Protein AF-A0AAD8ESG1-F1 (afdb_monomer_lite)

pLDDT: mean 84.35, std 12.86, range [52.28, 98.38]

Radius of gyration: 17.26 Å; chains: 1; bounding box: 37×38×35 Å

Foldseek 3Di:
DDDDDQDDDLVQLQVLLVVLVVLLVVCVVPPCVSLVPDDDDDDDDDDDDDDPPVVVVVVVVVPVVCPDPVVVVVSVCSNVVSVVSNVVSSHDDDD

Structure (mmCIF, N/CA/C/O backbone):
data_AF-A0AAD8ESG1-F1
#
_entry.id   AF-A0AAD8ESG1-F1
#
loop_
_atom_site.group_PDB
_atom_site.id
_atom_site.type_symbol
_atom_site.label_atom_id
_atom_site.label_alt_id
_atom_site.label_comp_id
_atom_site.label_asym_id
_atom_site.label_entity_id
_atom_site.label_seq_id
_atom_site.pdbx_PDB_ins_code
_atom_site.Cartn_x
_atom_site.Cartn_y
_atom_site.Cartn_z
_atom_site.occupancy
_atom_site.B_iso_or_equiv
_atom_site.auth_seq_id
_atom_site.auth_comp_id
_atom_site.auth_asym_id
_atom_site.auth_atom_id
_atom_site.pdbx_PDB_model_num
ATOM 1 N N . MET A 1 1 ? 11.429 -2.152 -13.778 1.00 52.28 1 MET A N 1
ATOM 2 C CA . MET A 1 1 ? 11.084 -0.962 -12.967 1.00 52.28 1 MET A CA 1
ATOM 3 C C . MET A 1 1 ? 10.404 0.074 -13.838 1.00 52.28 1 MET A C 1
ATOM 5 O O . MET A 1 1 ? 11.043 0.654 -14.711 1.00 52.28 1 MET A O 1
ATOM 9 N N . ARG A 1 2 ? 9.110 0.288 -13.608 1.00 67.50 2 ARG A N 1
ATOM 10 C CA . ARG A 1 2 ? 8.364 1.396 -14.203 1.00 67.50 2 ARG A CA 1
ATOM 11 C C . ARG A 1 2 ? 8.698 2.677 -13.433 1.00 67.50 2 ARG A C 1
ATOM 13 O O . ARG A 1 2 ? 8.573 2.706 -12.212 1.00 67.50 2 ARG A O 1
ATOM 20 N N . GLY A 1 3 ? 9.172 3.712 -14.123 1.00 69.38 3 GLY A N 1
ATOM 21 C CA . GLY A 1 3 ? 9.394 5.018 -13.502 1.00 69.38 3 GLY A CA 1
ATOM 22 C C . GLY A 1 3 ? 8.051 5.669 -13.188 1.00 69.38 3 GLY A C 1
ATOM 23 O O . GLY A 1 3 ? 7.264 5.892 -14.105 1.00 69.38 3 GLY A O 1
ATOM 24 N N . VAL A 1 4 ? 7.781 5.951 -11.913 1.00 74.38 4 VAL A N 1
ATOM 25 C CA . VAL A 1 4 ? 6.586 6.697 -11.501 1.00 74.38 4 VAL A CA 1
ATOM 26 C C . VAL A 1 4 ? 7.009 8.115 -11.109 1.00 74.38 4 VAL A C 1
ATOM 28 O O . VAL A 1 4 ? 7.922 8.254 -10.288 1.00 74.38 4 VAL A O 1
ATOM 31 N N . PRO A 1 5 ? 6.409 9.168 -11.697 1.00 78.94 5 PRO A N 1
ATOM 32 C CA . PRO A 1 5 ? 6.682 10.546 -11.305 1.00 78.94 5 PRO A CA 1
ATOM 33 C C . PRO A 1 5 ? 6.433 10.750 -9.807 1.00 78.94 5 PRO A C 1
ATOM 35 O O . PRO A 1 5 ? 5.397 10.342 -9.290 1.00 78.94 5 PRO A O 1
ATOM 38 N N . LYS A 1 6 ? 7.378 11.392 -9.111 1.00 78.94 6 LYS A N 1
ATOM 39 C CA . LYS A 1 6 ? 7.267 11.651 -7.665 1.00 78.94 6 LYS A CA 1
ATOM 40 C C . LYS A 1 6 ? 6.381 12.852 -7.314 1.00 78.94 6 LYS A C 1
ATOM 42 O O . LYS A 1 6 ? 5.994 12.985 -6.163 1.00 78.94 6 LYS A O 1
ATOM 47 N N . ASN A 1 7 ? 6.028 13.684 -8.294 1.00 86.25 7 ASN A N 1
ATOM 48 C CA . ASN A 1 7 ? 5.105 14.804 -8.111 1.00 86.25 7 ASN A CA 1
ATOM 49 C C . ASN A 1 7 ? 3.681 14.339 -8.421 1.00 86.25 7 ASN A C 1
ATOM 51 O O . ASN A 1 7 ? 3.242 14.383 -9.572 1.00 86.25 7 ASN A O 1
ATOM 55 N N . LEU A 1 8 ? 2.983 13.845 -7.402 1.00 89.38 8 LEU A N 1
ATOM 56 C CA . LEU A 1 8 ? 1.574 13.479 -7.519 1.00 89.38 8 LEU A CA 1
ATOM 57 C C . LEU A 1 8 ? 0.697 14.732 -7.511 1.00 89.38 8 LEU A C 1
ATOM 59 O O . LEU A 1 8 ? 0.929 15.644 -6.721 1.00 89.38 8 LEU A O 1
ATOM 63 N N . THR A 1 9 ? -0.325 14.746 -8.366 1.00 92.88 9 THR A N 1
ATOM 64 C CA . THR A 1 9 ? -1.429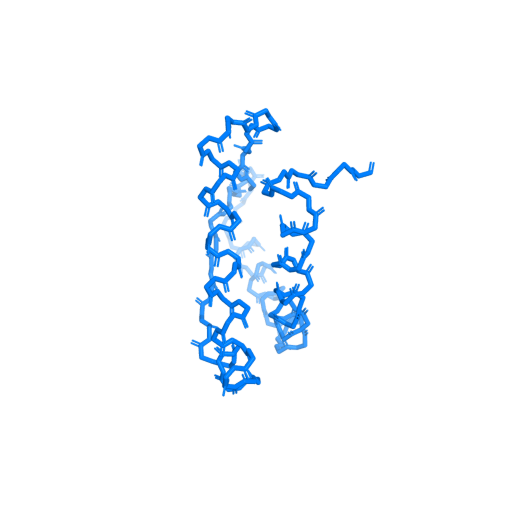 15.704 -8.259 1.00 92.88 9 THR A CA 1
ATOM 65 C C . THR A 1 9 ? -2.296 15.349 -7.054 1.00 92.88 9 THR A C 1
ATOM 67 O O . THR A 1 9 ? -2.296 14.197 -6.607 1.00 92.88 9 THR A O 1
ATOM 70 N N . ASP A 1 10 ? -3.071 16.310 -6.558 1.00 94.06 10 ASP A N 1
ATOM 71 C CA . ASP A 1 10 ? -3.990 16.076 -5.439 1.00 94.06 10 ASP A CA 1
ATOM 72 C C . ASP A 1 10 ? -5.008 14.973 -5.759 1.00 94.06 10 ASP A C 1
ATOM 74 O O . ASP A 1 10 ? -5.280 14.122 -4.915 1.00 94.06 10 ASP A O 1
ATOM 78 N N . ASP A 1 11 ? -5.468 14.887 -7.011 1.00 95.50 11 ASP A N 1
ATOM 79 C CA . ASP A 1 11 ? -6.351 13.808 -7.464 1.00 95.50 11 ASP A CA 1
ATOM 80 C C . ASP A 1 11 ? -5.687 12.428 -7.359 1.00 95.50 11 ASP A C 1
ATOM 82 O O . ASP A 1 11 ? -6.299 11.477 -6.868 1.00 95.50 11 ASP A O 1
ATOM 86 N N . HIS A 1 12 ? -4.419 12.295 -7.772 1.00 93.31 12 HIS A N 1
ATOM 87 C CA . HIS A 1 12 ? -3.689 11.033 -7.628 1.00 93.31 12 HIS A CA 1
ATOM 88 C C . HIS A 1 12 ? -3.506 10.660 -6.152 1.00 93.31 12 HIS A C 1
ATOM 90 O O . HIS A 1 12 ? -3.642 9.488 -5.796 1.00 93.31 12 HIS A O 1
ATOM 96 N N . LYS A 1 13 ? -3.216 11.637 -5.284 1.00 95.00 13 LYS A N 1
ATOM 97 C CA . LYS A 1 13 ? -3.098 11.417 -3.835 1.00 95.00 13 LYS A CA 1
ATOM 98 C C . LYS A 1 13 ? -4.429 10.958 -3.240 1.00 95.00 13 LYS A C 1
ATOM 100 O O . LYS A 1 13 ? -4.475 9.924 -2.573 1.00 95.00 13 LYS A O 1
ATOM 105 N N . GLY A 1 14 ? -5.521 11.641 -3.583 1.00 96.44 14 GLY A N 1
ATOM 106 C CA . GLY A 1 14 ? -6.876 11.279 -3.174 1.00 96.44 14 GLY A CA 1
ATOM 107 C C . GLY A 1 14 ? -7.254 9.861 -3.603 1.00 96.44 14 GLY A C 1
ATOM 108 O O . GLY A 1 14 ? -7.705 9.065 -2.782 1.00 96.44 14 GLY A O 1
ATOM 109 N N . GLN A 1 15 ? -6.987 9.488 -4.858 1.00 96.81 15 GLN A N 1
ATOM 110 C CA . GLN A 1 15 ? -7.229 8.128 -5.354 1.00 96.81 15 GLN A CA 1
ATOM 111 C C . GLN A 1 15 ? -6.433 7.072 -4.581 1.00 96.81 15 GLN A C 1
ATOM 113 O O . GLN A 1 15 ? -6.979 6.031 -4.209 1.00 96.81 15 GLN A O 1
ATOM 118 N N . ARG A 1 16 ? -5.152 7.336 -4.302 1.00 96.00 16 ARG A N 1
ATOM 119 C CA . ARG A 1 16 ? -4.300 6.426 -3.523 1.00 96.00 16 ARG A CA 1
ATOM 120 C C . ARG A 1 16 ? -4.795 6.258 -2.088 1.00 96.00 16 ARG A C 1
ATOM 122 O O . ARG A 1 16 ? -4.806 5.136 -1.579 1.00 96.00 16 ARG A O 1
ATOM 129 N N . MET A 1 17 ? -5.206 7.350 -1.449 1.00 97.00 17 MET A N 1
ATOM 130 C CA . MET A 1 17 ? -5.740 7.336 -0.090 1.00 97.00 17 MET A CA 1
ATOM 131 C C . MET A 1 17 ? -7.064 6.574 -0.023 1.00 97.00 17 MET A C 1
ATOM 133 O O . MET A 1 17 ? -7.194 5.670 0.798 1.00 97.00 17 MET A O 1
ATOM 137 N N . MET A 1 18 ? -8.005 6.857 -0.931 1.00 97.81 18 MET A N 1
ATOM 138 C CA . MET A 1 18 ? -9.285 6.142 -1.005 1.00 97.81 18 MET A CA 1
ATOM 139 C C . MET A 1 18 ? -9.087 4.644 -1.219 1.00 97.81 18 MET A C 1
ATOM 141 O O . MET A 1 18 ? -9.682 3.838 -0.506 1.00 97.81 18 MET A O 1
ATOM 145 N N . ALA A 1 19 ? -8.213 4.260 -2.154 1.00 97.81 19 ALA A N 1
ATOM 146 C CA . ALA A 1 19 ? -7.895 2.856 -2.366 1.00 97.81 19 ALA A CA 1
ATOM 147 C C . ALA A 1 19 ? -7.306 2.231 -1.093 1.00 97.81 19 ALA A C 1
ATOM 149 O O . ALA A 1 19 ? -7.750 1.166 -0.680 1.00 97.81 19 ALA A O 1
ATOM 150 N N . SER A 1 20 ? -6.352 2.892 -0.433 1.00 97.75 20 SER A N 1
ATOM 151 C CA . SER A 1 20 ? -5.730 2.369 0.793 1.00 97.75 20 SER A CA 1
ATOM 152 C C . SER A 1 20 ? -6.737 2.199 1.933 1.00 97.75 20 SER A C 1
ATOM 154 O O . SER A 1 20 ? -6.703 1.182 2.620 1.00 97.75 20 SER A O 1
ATOM 156 N N . LEU A 1 21 ? -7.674 3.137 2.095 1.00 98.25 21 LEU A N 1
ATOM 157 C CA . LEU A 1 21 ? -8.759 3.036 3.074 1.00 98.25 21 LEU A CA 1
ATOM 158 C C . LEU A 1 21 ? -9.720 1.881 2.766 1.00 98.25 21 LEU A C 1
ATOM 160 O O . LEU A 1 21 ? -10.118 1.179 3.693 1.00 98.25 21 LEU A O 1
ATOM 164 N N . ASP A 1 22 ? -10.062 1.638 1.497 1.00 98.38 22 ASP A N 1
ATOM 165 C CA . ASP A 1 22 ? -10.901 0.492 1.113 1.00 98.38 22 ASP A CA 1
ATOM 166 C C . ASP A 1 22 ? -10.214 -0.837 1.462 1.00 98.38 22 ASP A C 1
ATOM 168 O O . ASP A 1 22 ? -10.815 -1.712 2.086 1.00 98.38 22 ASP A O 1
ATOM 172 N N . HIS A 1 23 ? -8.922 -0.965 1.146 1.00 98.12 23 HIS A N 1
ATOM 173 C CA . HIS A 1 23 ? -8.147 -2.163 1.476 1.00 98.12 23 HIS A CA 1
ATOM 174 C C . HIS A 1 23 ? -8.020 -2.367 2.991 1.00 98.12 23 HIS A C 1
ATOM 176 O O . HIS A 1 23 ? -8.215 -3.485 3.467 1.00 98.12 23 HIS A O 1
ATOM 182 N N . LEU A 1 24 ? -7.749 -1.305 3.759 1.00 98.12 24 LEU A N 1
ATOM 183 C CA . LEU A 1 24 ? -7.695 -1.375 5.222 1.00 98.12 24 LEU A CA 1
ATOM 184 C C . LEU A 1 24 ? -9.050 -1.750 5.818 1.00 98.12 24 LEU A C 1
ATOM 186 O O . LEU A 1 24 ? -9.103 -2.606 6.691 1.00 98.12 24 LEU A O 1
ATOM 190 N N . THR A 1 25 ? -10.145 -1.186 5.305 1.00 98.38 25 THR A N 1
ATOM 191 C CA . THR A 1 25 ? -11.505 -1.528 5.749 1.00 98.38 25 THR A CA 1
ATOM 192 C C . THR A 1 25 ? -11.794 -3.015 5.549 1.00 98.38 25 THR A C 1
ATOM 194 O O . THR A 1 25 ? -12.275 -3.688 6.463 1.00 98.38 25 THR A O 1
ATOM 197 N N . ARG A 1 26 ? -11.451 -3.563 4.375 1.00 97.94 26 ARG A N 1
ATOM 198 C CA . ARG A 1 26 ? -11.598 -4.999 4.090 1.00 97.94 26 ARG A CA 1
ATOM 199 C C . ARG A 1 26 ? -10.715 -5.849 4.992 1.00 97.94 26 ARG A C 1
ATOM 201 O O . ARG A 1 26 ? -11.184 -6.854 5.518 1.00 97.94 26 ARG A O 1
ATOM 208 N N . TYR A 1 27 ? -9.473 -5.426 5.205 1.00 97.50 27 TYR A N 1
ATOM 209 C CA . TYR A 1 27 ? -8.546 -6.111 6.095 1.00 97.50 27 TYR A CA 1
ATOM 210 C C . TYR A 1 27 ? -9.035 -6.113 7.549 1.00 97.50 27 TYR A C 1
ATOM 212 O O . TYR A 1 27 ? -8.985 -7.145 8.203 1.00 97.50 27 TYR A O 1
ATOM 220 N N . THR A 1 28 ? -9.592 -5.011 8.058 1.00 97.06 28 THR A N 1
ATOM 221 C CA . THR A 1 28 ? -10.198 -4.977 9.399 1.00 97.06 28 THR A CA 1
ATOM 222 C C . THR A 1 28 ? -11.389 -5.931 9.516 1.00 97.06 28 THR A C 1
ATOM 224 O O . THR A 1 28 ? -11.604 -6.504 10.580 1.00 97.06 28 THR A O 1
ATOM 227 N N . ALA A 1 29 ? -12.150 -6.129 8.436 1.00 97.81 29 ALA A N 1
ATOM 228 C CA . ALA A 1 29 ? -13.305 -7.024 8.429 1.00 97.81 29 ALA A CA 1
ATOM 229 C C . ALA A 1 29 ? -12.944 -8.515 8.276 1.00 97.81 29 ALA A C 1
ATOM 231 O O . ALA A 1 29 ? -13.638 -9.359 8.835 1.00 97.81 29 ALA A O 1
ATOM 232 N N . GLN A 1 30 ? -11.906 -8.845 7.500 1.00 97.38 30 GLN A N 1
ATOM 233 C CA . GLN A 1 30 ? -11.598 -10.223 7.072 1.00 97.38 30 GLN A CA 1
ATOM 234 C C . GLN A 1 30 ? -10.235 -10.737 7.561 1.00 97.38 30 GLN A C 1
ATOM 236 O O . GLN A 1 30 ? -9.950 -11.924 7.459 1.00 97.38 30 GLN A O 1
ATOM 241 N N . GLY A 1 31 ? -9.378 -9.870 8.096 1.00 95.00 31 GLY A N 1
ATOM 242 C CA . GLY A 1 31 ? -8.043 -10.231 8.563 1.00 95.00 31 GLY A CA 1
ATOM 243 C C . GLY A 1 31 ? -7.145 -10.782 7.455 1.00 95.00 31 GLY A C 1
ATOM 244 O O . GLY A 1 31 ? -7.154 -10.307 6.317 1.00 95.00 31 GLY A O 1
ATOM 245 N N . HIS A 1 32 ? -6.335 -11.782 7.806 1.00 93.88 32 HIS A N 1
ATOM 246 C CA . HIS A 1 32 ? -5.374 -12.396 6.888 1.00 93.88 32 HIS A CA 1
ATOM 247 C C . HIS A 1 32 ? -6.038 -13.126 5.715 1.00 93.88 32 HIS A C 1
ATOM 249 O O . HIS A 1 32 ? -5.443 -13.148 4.642 1.00 93.88 32 HIS A O 1
ATOM 255 N N . ASP A 1 33 ? -7.276 -13.607 5.855 1.00 95.19 33 ASP A N 1
ATOM 256 C CA . ASP A 1 33 ? -8.007 -14.287 4.776 1.00 95.19 33 ASP A CA 1
ATOM 257 C C . ASP A 1 33 ? -8.139 -13.395 3.529 1.00 95.19 33 ASP A C 1
ATOM 259 O O . ASP A 1 33 ? -8.043 -13.862 2.393 1.00 95.19 33 ASP A O 1
ATOM 263 N N . PHE A 1 34 ? -8.285 -12.077 3.725 1.00 95.62 34 PHE A N 1
ATOM 264 C CA . PHE A 1 34 ? -8.268 -11.116 2.622 1.00 95.62 34 PHE A CA 1
ATOM 265 C C . PHE A 1 34 ? -6.910 -11.075 1.914 1.00 95.62 34 PHE A C 1
ATOM 267 O O . PHE A 1 34 ? -6.863 -11.008 0.687 1.00 95.62 34 PHE A O 1
ATOM 274 N N . LEU A 1 35 ? -5.809 -11.115 2.672 1.00 94.62 35 LEU A N 1
ATOM 275 C CA . LEU A 1 35 ? -4.453 -11.069 2.126 1.00 94.62 35 LEU A CA 1
ATOM 276 C C . LEU A 1 35 ? -4.080 -12.363 1.398 1.00 94.62 35 LEU A C 1
ATOM 278 O O . LEU A 1 35 ? -3.454 -12.295 0.342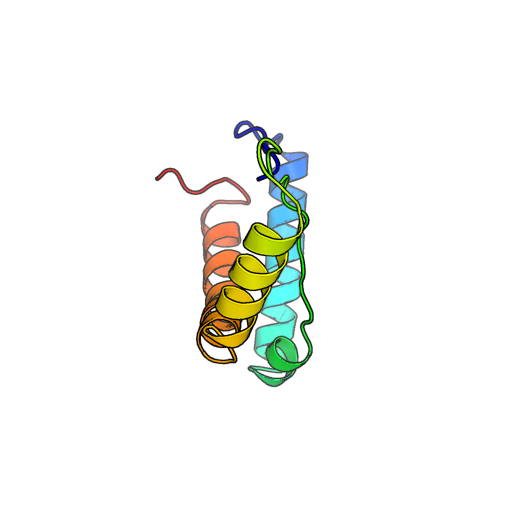 1.00 94.62 35 LEU A O 1
ATOM 282 N N . GLU A 1 36 ? -4.480 -13.521 1.925 1.00 91.50 36 GLU A N 1
ATOM 283 C CA . GLU A 1 36 ? -4.229 -14.831 1.307 1.00 91.50 36 GLU A CA 1
ATOM 284 C C . GLU A 1 36 ? -4.914 -14.973 -0.060 1.00 91.50 36 GLU A C 1
ATOM 286 O O . GLU A 1 36 ? -4.413 -15.670 -0.942 1.00 91.50 36 GLU A O 1
ATOM 291 N N . GLY A 1 37 ? -6.020 -14.255 -0.274 1.00 92.19 37 GLY A N 1
ATOM 292 C CA . GLY A 1 37 ? -6.701 -14.179 -1.566 1.00 92.19 37 GLY A CA 1
ATOM 293 C C . GLY A 1 37 ? -6.018 -13.285 -2.612 1.00 92.19 37 GLY A C 1
ATOM 294 O O . GLY A 1 37 ? -6.457 -13.264 -3.765 1.00 92.19 37 GLY A O 1
ATOM 295 N N . ILE A 1 38 ? -4.971 -12.527 -2.258 1.00 91.75 38 ILE A N 1
ATOM 296 C CA . ILE A 1 38 ? -4.316 -11.582 -3.175 1.00 91.75 38 ILE A CA 1
ATOM 297 C C . ILE A 1 38 ? -3.280 -12.300 -4.042 1.00 91.75 38 ILE A C 1
ATOM 299 O O . ILE A 1 38 ? -2.254 -12.782 -3.569 1.00 91.75 38 ILE A O 1
ATOM 303 N N . VAL A 1 39 ? -3.488 -12.245 -5.358 1.00 89.62 39 VAL A N 1
ATOM 304 C CA . VAL A 1 39 ? -2.489 -12.623 -6.366 1.00 89.62 39 VAL A CA 1
ATOM 305 C C . VAL A 1 39 ? -1.950 -11.354 -7.027 1.00 89.62 39 VAL A C 1
ATOM 307 O O . VAL A 1 39 ? -2.721 -10.507 -7.476 1.00 89.62 39 VAL A O 1
ATOM 310 N N . THR A 1 40 ? -0.624 -11.201 -7.090 1.00 87.50 40 THR A N 1
ATOM 311 C CA . THR A 1 40 ? 0.037 -9.998 -7.626 1.00 87.50 40 THR A CA 1
ATOM 312 C C . THR A 1 40 ? 1.213 -10.342 -8.543 1.00 87.50 40 THR A C 1
ATOM 314 O O . THR A 1 40 ? 1.873 -11.365 -8.367 1.00 87.50 40 THR A O 1
ATOM 317 N N . GLY A 1 41 ? 1.477 -9.481 -9.528 1.00 85.31 41 GLY A N 1
ATOM 318 C CA . GLY A 1 41 ? 2.577 -9.589 -10.486 1.00 85.31 41 GLY A CA 1
ATOM 319 C C . GLY A 1 41 ? 2.880 -8.232 -11.131 1.00 85.31 41 GLY A C 1
ATOM 320 O O . GLY A 1 41 ? 2.000 -7.378 -11.211 1.00 85.31 41 GLY A O 1
ATOM 321 N N . ASP A 1 42 ? 4.126 -8.024 -11.564 1.00 84.62 42 ASP A N 1
ATOM 322 C CA . ASP A 1 42 ? 4.576 -6.813 -12.267 1.00 84.62 42 ASP A CA 1
ATOM 323 C C . ASP A 1 42 ? 5.574 -7.179 -13.374 1.00 84.62 42 ASP A C 1
ATOM 325 O O . ASP A 1 42 ? 6.311 -8.164 -13.265 1.00 84.62 42 ASP A O 1
ATOM 329 N N . GLU A 1 43 ? 5.617 -6.373 -14.432 1.00 84.06 43 GLU A N 1
ATOM 330 C CA . GLU A 1 43 ? 6.537 -6.554 -15.552 1.00 84.06 43 GLU A CA 1
ATOM 331 C C . GLU A 1 43 ? 7.818 -5.742 -15.333 1.00 84.06 43 GLU A C 1
ATOM 333 O O . GLU A 1 43 ? 7.811 -4.561 -14.974 1.00 84.06 43 GLU A O 1
ATOM 338 N N . SER A 1 44 ? 8.971 -6.357 -15.581 1.00 76.56 44 SER A N 1
ATOM 339 C CA . SER A 1 44 ? 10.250 -5.652 -15.557 1.00 76.56 44 SER A CA 1
ATOM 340 C C . SER A 1 44 ? 11.094 -6.005 -16.767 1.00 76.56 44 SER A C 1
ATOM 342 O O . SER A 1 44 ? 11.264 -7.170 -17.108 1.00 76.56 44 SER A O 1
ATOM 344 N N . TRP A 1 45 ? 11.644 -4.966 -17.398 1.00 80.25 45 TRP A N 1
ATOM 345 C CA . TRP A 1 45 ? 12.558 -5.104 -18.523 1.00 80.25 45 TRP A CA 1
ATOM 346 C C . TRP A 1 45 ? 13.818 -5.874 -18.125 1.00 80.25 45 TRP A C 1
ATOM 348 O O . TRP A 1 45 ? 14.507 -5.497 -17.174 1.00 80.25 45 TRP A O 1
ATOM 358 N N . ALA A 1 46 ? 14.145 -6.905 -18.899 1.00 72.81 46 ALA A N 1
ATOM 359 C CA . ALA A 1 46 ? 15.449 -7.553 -18.896 1.00 72.81 46 ALA A CA 1
ATOM 360 C C . ALA A 1 46 ? 16.262 -7.013 -20.085 1.00 72.81 46 ALA A C 1
ATOM 362 O O . ALA A 1 46 ? 15.829 -7.107 -21.232 1.00 72.81 46 ALA A O 1
ATOM 363 N N . TYR A 1 47 ? 17.420 -6.399 -19.823 1.00 71.88 47 TYR A N 1
ATOM 364 C CA . TYR A 1 47 ? 18.281 -5.865 -20.883 1.00 71.88 47 TYR A CA 1
ATOM 365 C C . TYR A 1 47 ? 19.091 -7.002 -21.531 1.00 71.88 47 TYR A C 1
ATOM 367 O O . TYR A 1 47 ? 19.776 -7.760 -20.839 1.00 71.88 47 TYR A O 1
ATOM 375 N N . HIS A 1 48 ? 19.014 -7.130 -22.858 1.00 59.72 48 HIS A N 1
ATOM 376 C CA . HIS A 1 48 ? 19.637 -8.211 -23.626 1.00 59.72 48 HIS A CA 1
ATOM 377 C C . HIS A 1 48 ? 21.038 -7.836 -24.140 1.00 59.72 48 HIS A C 1
ATOM 379 O O . HIS A 1 48 ? 21.171 -6.974 -25.002 1.00 59.72 48 HIS A O 1
ATOM 385 N N . TYR A 1 49 ? 22.069 -8.564 -23.692 1.00 60.22 49 TYR A N 1
ATOM 386 C CA . TYR A 1 49 ? 23.276 -8.861 -24.485 1.00 60.22 49 TYR A CA 1
ATOM 387 C C . TYR A 1 49 ? 23.973 -10.126 -23.940 1.00 60.22 49 TYR A C 1
ATOM 389 O O . TYR A 1 49 ? 24.947 -10.014 -23.201 1.00 60.22 49 TYR A O 1
ATOM 397 N N . THR A 1 50 ? 23.414 -11.326 -24.197 1.00 54.69 50 THR A N 1
ATOM 398 C CA . THR A 1 50 ? 24.044 -12.687 -24.203 1.00 54.69 50 THR A CA 1
ATOM 399 C C . THR A 1 50 ? 22.969 -13.802 -24.254 1.00 54.69 50 THR A C 1
ATOM 401 O O . THR A 1 50 ? 21.812 -13.514 -23.948 1.00 54.69 50 THR A O 1
ATOM 404 N N . PRO A 1 51 ? 23.288 -15.053 -24.680 1.00 60.19 51 PRO A N 1
ATOM 405 C CA . PRO A 1 51 ? 22.294 -16.013 -25.179 1.00 60.19 51 PRO A CA 1
ATOM 406 C C . PRO A 1 51 ? 21.261 -16.454 -24.129 1.00 60.19 51 PRO A C 1
ATOM 408 O O . PRO A 1 51 ? 21.602 -16.845 -23.010 1.00 60.19 51 PRO A O 1
ATOM 411 N N . GLU A 1 52 ? 19.998 -16.429 -24.558 1.00 61.19 52 GLU A N 1
ATOM 412 C CA . GLU A 1 52 ? 18.731 -16.699 -23.852 1.00 61.19 52 GLU A CA 1
ATOM 413 C C . GLU A 1 52 ? 18.765 -17.808 -22.784 1.00 61.19 52 GLU A C 1
ATOM 415 O O . GLU A 1 52 ? 18.148 -17.695 -21.723 1.00 61.19 52 GLU A O 1
ATOM 420 N N . THR A 1 53 ? 19.525 -18.877 -23.017 1.00 65.06 53 THR A N 1
ATOM 421 C CA . THR A 1 53 ? 19.527 -20.092 -22.190 1.00 65.06 53 THR A CA 1
ATOM 422 C C . THR A 1 53 ? 20.149 -19.907 -20.799 1.00 65.06 53 THR A C 1
ATOM 424 O O . THR A 1 53 ? 19.706 -20.537 -19.830 1.00 65.06 53 THR A O 1
ATOM 427 N N . LYS A 1 54 ? 21.141 -19.017 -20.639 1.00 64.88 54 LYS A N 1
ATOM 428 C CA . LYS A 1 54 ? 21.769 -18.756 -19.325 1.00 64.88 54 LYS A CA 1
ATOM 429 C C . LYS A 1 54 ? 20.923 -17.857 -18.419 1.00 64.88 54 LYS A C 1
ATOM 431 O O . LYS A 1 54 ? 20.897 -18.088 -17.212 1.00 64.88 54 LYS A O 1
ATOM 436 N N . GLN A 1 55 ? 20.211 -16.869 -18.965 1.00 69.94 55 GLN A N 1
ATOM 437 C CA . GLN A 1 55 ? 19.315 -16.032 -18.157 1.00 69.94 55 GLN A CA 1
ATOM 438 C C . GLN A 1 55 ? 18.024 -16.759 -17.803 1.00 69.94 55 GLN A C 1
ATOM 440 O O . GLN A 1 55 ? 17.636 -16.718 -16.642 1.00 69.94 55 GLN A O 1
ATOM 445 N N . ALA A 1 56 ? 17.408 -17.495 -18.735 1.00 69.94 56 ALA A N 1
ATOM 446 C CA . ALA A 1 56 ? 16.205 -18.265 -18.425 1.00 69.94 56 ALA A CA 1
ATOM 447 C C . ALA A 1 56 ? 16.450 -19.247 -17.265 1.00 69.94 56 ALA A C 1
ATOM 449 O O . ALA A 1 56 ? 15.646 -19.348 -16.342 1.00 69.94 56 ALA A O 1
ATOM 450 N N . SER A 1 57 ? 17.612 -19.909 -17.246 1.00 77.12 57 SER A N 1
ATOM 451 C CA . SER A 1 57 ? 18.008 -20.786 -16.138 1.00 77.12 57 SER A CA 1
ATOM 452 C C . SER A 1 57 ? 18.382 -20.038 -14.850 1.00 77.12 57 SER A C 1
ATOM 454 O O . SER A 1 57 ? 18.180 -20.577 -13.764 1.00 77.12 57 SER A O 1
ATOM 456 N N . ALA A 1 58 ? 18.915 -18.815 -14.920 1.00 78.12 58 ALA A N 1
ATOM 457 C CA . ALA A 1 58 ? 19.195 -17.986 -13.743 1.00 78.12 58 ALA A CA 1
ATOM 458 C C . ALA A 1 58 ? 17.914 -17.407 -13.119 1.00 78.12 58 ALA A C 1
ATOM 460 O O . ALA A 1 58 ? 17.721 -17.542 -11.915 1.00 78.12 58 ALA A O 1
ATOM 461 N N . VAL A 1 59 ? 17.014 -16.848 -13.932 1.00 74.81 59 VAL A N 1
ATOM 462 C CA . VAL A 1 59 ? 15.695 -16.352 -13.512 1.00 74.81 59 VAL A CA 1
ATOM 463 C C . VAL A 1 59 ? 14.864 -17.497 -12.950 1.00 74.81 59 VAL A C 1
ATOM 465 O O . VAL A 1 59 ? 14.322 -17.371 -11.860 1.00 74.81 59 VAL A O 1
ATOM 468 N N . ARG A 1 60 ? 14.834 -18.656 -13.623 1.00 74.50 60 ARG A N 1
ATOM 469 C CA . ARG A 1 60 ? 14.135 -19.842 -13.116 1.00 74.50 60 ARG A CA 1
ATOM 470 C C . ARG A 1 60 ? 14.715 -20.320 -11.785 1.00 74.50 60 ARG A C 1
ATOM 472 O O . ARG A 1 60 ? 13.948 -20.595 -10.872 1.00 74.50 60 ARG A O 1
ATOM 479 N N . ARG A 1 61 ? 16.045 -20.371 -11.629 1.00 78.88 61 ARG A N 1
ATOM 480 C CA . ARG A 1 61 ? 16.673 -20.705 -10.336 1.00 78.88 61 ARG A CA 1
ATOM 481 C C . ARG A 1 61 ? 16.329 -19.696 -9.244 1.00 78.88 61 ARG A C 1
ATOM 483 O O . ARG A 1 61 ? 16.010 -20.120 -8.144 1.00 78.88 61 ARG A O 1
ATOM 490 N N . TRP A 1 62 ? 16.349 -18.401 -9.551 1.00 77.31 62 TRP A N 1
ATOM 491 C CA . TRP A 1 62 ? 15.973 -17.349 -8.605 1.00 77.31 62 TRP A CA 1
ATOM 492 C C . TRP A 1 62 ? 14.494 -17.436 -8.200 1.00 77.31 62 TRP A C 1
ATOM 494 O O . TRP A 1 62 ? 14.173 -17.351 -7.018 1.00 77.31 62 TRP A O 1
ATOM 504 N N . LEU A 1 63 ? 13.590 -17.676 -9.153 1.00 72.44 63 LEU A N 1
ATOM 505 C CA . LEU A 1 63 ? 12.168 -17.889 -8.871 1.00 72.44 63 LEU A CA 1
ATOM 506 C C . LEU A 1 63 ? 11.945 -19.136 -8.005 1.00 72.44 63 LEU A C 1
ATOM 508 O O . LEU A 1 63 ? 11.103 -19.116 -7.114 1.00 72.44 63 LEU A O 1
ATOM 512 N N . HIS A 1 64 ? 12.709 -20.207 -8.236 1.00 71.94 64 HIS A N 1
ATOM 513 C CA . HIS A 1 64 ? 12.630 -21.427 -7.432 1.00 71.94 64 HIS A CA 1
ATOM 514 C C . HIS A 1 64 ? 13.286 -21.303 -6.048 1.00 71.94 64 HIS A C 1
ATOM 516 O O . HIS A 1 64 ? 12.887 -22.028 -5.144 1.00 71.94 64 HIS A O 1
ATOM 522 N N . SER A 1 65 ? 14.259 -20.407 -5.851 1.00 74.69 65 SER A N 1
ATOM 523 C CA . SER A 1 65 ? 14.944 -20.249 -4.559 1.00 74.69 65 SER A CA 1
ATOM 524 C C . SER A 1 65 ? 14.220 -19.338 -3.566 1.00 74.69 65 SER A C 1
ATOM 526 O O . SER A 1 65 ? 14.507 -19.414 -2.379 1.00 74.69 65 SER A O 1
ATOM 528 N N . ASN A 1 66 ? 13.321 -18.460 -4.025 1.00 67.19 66 ASN A N 1
ATOM 529 C CA . ASN A 1 66 ? 12.636 -17.464 -3.181 1.00 67.19 66 ASN A CA 1
ATOM 530 C C . ASN A 1 66 ? 11.169 -17.830 -2.900 1.00 67.19 66 ASN A C 1
ATOM 532 O O . ASN A 1 66 ? 10.315 -16.955 -2.759 1.00 67.19 66 ASN A O 1
ATOM 536 N N . GLN A 1 67 ? 10.851 -19.123 -2.895 1.00 68.44 67 GLN A N 1
ATOM 537 C CA . GLN A 1 67 ? 9.472 -19.586 -2.818 1.00 68.44 67 GLN A CA 1
ATOM 538 C C . GLN A 1 67 ? 8.919 -19.421 -1.398 1.00 68.44 67 GLN A C 1
ATOM 540 O O . GLN A 1 67 ? 9.611 -19.666 -0.413 1.00 68.44 67 GLN A O 1
ATOM 545 N N . THR A 1 68 ? 7.666 -18.972 -1.331 1.00 64.44 68 THR A N 1
ATOM 546 C CA . THR A 1 68 ? 6.860 -18.697 -0.127 1.00 64.44 68 THR A CA 1
ATOM 547 C C . THR A 1 68 ? 7.279 -17.484 0.705 1.00 64.44 68 THR A C 1
ATOM 549 O O . THR A 1 68 ? 6.666 -16.433 0.523 1.00 64.44 68 THR A O 1
ATOM 552 N N . ASP A 1 69 ? 8.321 -17.550 1.533 1.00 73.19 69 ASP A N 1
ATOM 553 C CA . ASP A 1 69 ? 8.575 -16.530 2.568 1.00 73.19 69 ASP A CA 1
ATOM 554 C C . ASP A 1 69 ? 8.791 -15.117 2.002 1.00 73.19 69 ASP A C 1
ATOM 556 O O . ASP A 1 69 ? 8.377 -14.123 2.598 1.00 73.19 69 ASP A O 1
ATOM 560 N N . PHE A 1 70 ? 9.422 -14.998 0.827 1.00 76.06 70 PHE A N 1
ATOM 561 C CA . PHE A 1 70 ? 9.635 -13.701 0.173 1.00 76.06 70 PHE A CA 1
ATOM 562 C C . PHE A 1 70 ? 8.311 -13.036 -0.222 1.00 76.06 70 PHE A C 1
ATOM 564 O O . PHE A 1 70 ? 8.115 -11.837 0.001 1.00 76.06 70 PHE A O 1
ATOM 571 N N . TYR A 1 71 ? 7.406 -13.815 -0.815 1.00 72.88 71 TYR A N 1
ATOM 572 C CA . TYR A 1 71 ? 6.107 -13.328 -1.264 1.00 72.88 71 TYR A CA 1
ATOM 573 C C . TYR A 1 71 ? 5.172 -13.109 -0.081 1.00 72.88 71 TYR A C 1
ATOM 575 O O . TYR A 1 71 ? 4.524 -12.070 -0.024 1.00 72.88 71 TYR A O 1
ATOM 583 N N . GLU A 1 72 ? 5.180 -14.008 0.900 1.00 83.31 72 GLU A N 1
ATOM 584 C CA . GLU A 1 72 ? 4.408 -13.882 2.134 1.00 83.31 72 GLU A CA 1
ATOM 585 C C . GLU A 1 72 ? 4.801 -12.616 2.906 1.00 83.31 72 GLU A C 1
ATOM 587 O O . GLU A 1 72 ? 3.959 -11.757 3.165 1.00 83.31 72 GLU A O 1
ATOM 592 N N . GLN A 1 73 ? 6.098 -12.399 3.156 1.00 86.06 73 GLN A N 1
ATOM 593 C CA . GLN A 1 73 ? 6.576 -11.152 3.765 1.00 86.06 73 GLN A CA 1
ATOM 5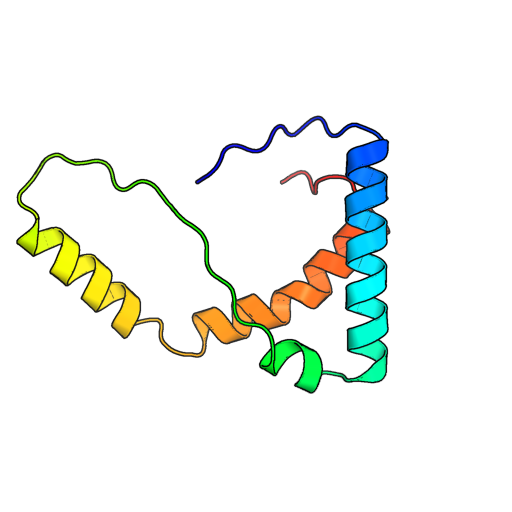94 C C . GLN A 1 73 ? 6.240 -9.920 2.915 1.00 86.06 73 GLN A C 1
ATOM 596 O O . GLN A 1 73 ? 6.046 -8.825 3.449 1.00 86.06 73 GLN A O 1
ATOM 601 N N . GLY A 1 74 ? 6.214 -10.065 1.589 1.00 87.81 74 GLY A N 1
ATOM 602 C CA . GLY A 1 74 ? 5.801 -9.016 0.664 1.00 87.81 74 GLY A CA 1
ATOM 603 C C . GLY A 1 74 ? 4.327 -8.638 0.823 1.00 87.81 74 GLY A C 1
ATOM 604 O O . GLY A 1 74 ? 4.018 -7.446 0.901 1.00 87.81 74 GLY A O 1
ATOM 605 N N . ILE A 1 75 ? 3.448 -9.637 0.912 1.00 92.19 75 ILE A N 1
ATOM 606 C CA . ILE A 1 75 ? 2.001 -9.484 1.095 1.00 92.19 75 ILE A CA 1
ATOM 607 C C . ILE A 1 75 ? 1.686 -8.907 2.476 1.00 92.19 75 ILE A C 1
ATOM 609 O O . ILE A 1 75 ? 0.949 -7.929 2.562 1.00 92.19 75 ILE A O 1
ATOM 613 N N . LEU A 1 76 ? 2.319 -9.399 3.544 1.00 91.75 76 LEU A N 1
ATOM 614 C CA . LEU A 1 76 ? 2.122 -8.865 4.900 1.00 91.75 76 LEU A CA 1
ATOM 615 C C . LEU A 1 76 ? 2.496 -7.376 5.001 1.00 91.75 76 LEU A C 1
ATOM 617 O O . LEU A 1 76 ? 1.860 -6.603 5.717 1.00 91.75 76 LEU A O 1
ATOM 621 N N . LYS A 1 77 ? 3.491 -6.925 4.227 1.00 93.00 77 LYS A N 1
ATOM 622 C CA . LYS A 1 77 ? 3.876 -5.506 4.166 1.00 93.00 77 LYS A CA 1
ATOM 623 C C . LYS A 1 77 ? 2.829 -4.618 3.490 1.00 93.00 77 LYS A C 1
ATOM 625 O O . LYS A 1 7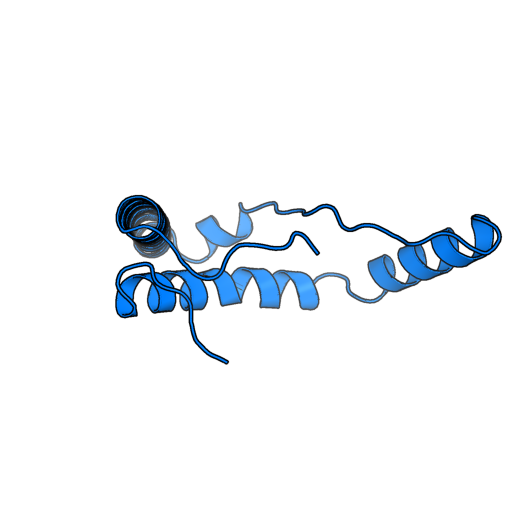7 ? 2.945 -3.400 3.623 1.00 93.00 77 LYS A O 1
ATOM 630 N N . LEU A 1 78 ? 1.834 -5.159 2.781 1.00 94.81 78 LEU A N 1
ATOM 631 C CA . LEU A 1 78 ? 0.784 -4.353 2.149 1.00 94.81 78 LEU A CA 1
ATOM 632 C C . LEU A 1 78 ? -0.006 -3.539 3.173 1.00 94.81 78 LEU A C 1
ATOM 634 O O . LEU A 1 78 ? -0.202 -2.350 2.940 1.00 94.81 78 LEU A O 1
ATOM 638 N N . VAL A 1 79 ? -0.332 -4.121 4.332 1.00 95.88 79 VAL A N 1
ATOM 639 C CA . VAL A 1 79 ? -1.047 -3.422 5.414 1.00 95.88 79 VAL A CA 1
ATOM 640 C C . VAL A 1 79 ? -0.284 -2.163 5.827 1.00 95.88 79 VAL A C 1
ATOM 642 O O . VAL A 1 79 ? -0.801 -1.055 5.710 1.00 95.88 79 VAL A O 1
ATOM 645 N N . THR A 1 80 ? 1.010 -2.308 6.129 1.00 94.94 80 THR A N 1
ATOM 646 C CA . THR A 1 80 ? 1.863 -1.164 6.500 1.00 94.94 80 THR A CA 1
ATOM 647 C C . THR A 1 80 ? 2.024 -0.127 5.386 1.00 94.94 80 THR A C 1
ATOM 649 O O . THR A 1 80 ? 2.296 1.043 5.649 1.00 94.94 80 THR A O 1
ATOM 652 N N . ARG A 1 81 ? 1.899 -0.531 4.115 1.00 94.81 81 ARG A N 1
ATOM 653 C CA . ARG A 1 81 ? 1.971 0.393 2.974 1.00 94.81 81 ARG A CA 1
ATOM 654 C C . ARG A 1 81 ? 0.678 1.185 2.830 1.00 94.81 81 ARG A C 1
ATOM 656 O O . ARG A 1 81 ? 0.755 2.370 2.516 1.00 94.81 81 ARG A O 1
ATOM 663 N N . TRP A 1 82 ? -0.473 0.553 3.049 1.00 96.69 82 TRP A N 1
ATOM 664 C CA . TRP A 1 82 ? -1.766 1.232 3.054 1.00 96.69 82 TRP A CA 1
ATOM 665 C C . TRP A 1 82 ? -1.863 2.215 4.222 1.00 96.69 82 TRP A C 1
ATOM 667 O O . TRP A 1 82 ? -2.211 3.368 3.991 1.00 96.69 82 TRP A O 1
ATOM 677 N N . GLU A 1 83 ? -1.452 1.817 5.432 1.00 96.62 83 GLU A N 1
ATOM 678 C CA . GLU A 1 83 ? -1.389 2.697 6.614 1.00 96.62 83 GLU A CA 1
ATOM 679 C C . GLU A 1 83 ? -0.541 3.941 6.339 1.00 96.62 83 GLU A C 1
ATOM 681 O O . GLU A 1 83 ? -1.030 5.063 6.436 1.00 96.62 83 GLU A O 1
ATOM 686 N N . LYS A 1 84 ? 0.696 3.758 5.860 1.00 95.62 84 LYS A N 1
ATOM 687 C CA . LYS A 1 84 ? 1.580 4.878 5.497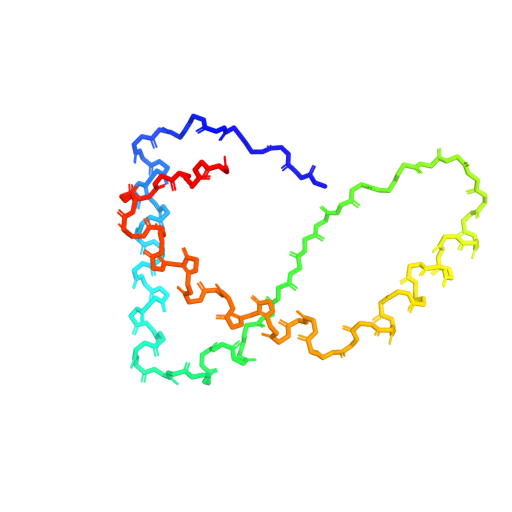 1.00 95.62 84 LYS A CA 1
ATOM 688 C C . LYS A 1 84 ? 1.008 5.763 4.398 1.00 95.62 84 LYS A C 1
ATOM 690 O O . LYS A 1 84 ? 1.283 6.957 4.375 1.00 95.62 84 LYS A O 1
ATOM 695 N N . CYS A 1 85 ? 0.259 5.190 3.458 1.00 95.38 85 CYS A N 1
ATOM 696 C CA . CYS A 1 85 ? -0.403 5.975 2.424 1.00 95.38 85 CYS A CA 1
ATOM 697 C C . CYS A 1 85 ? -1.481 6.883 3.024 1.00 95.38 85 CYS A C 1
ATOM 699 O O . CYS A 1 85 ? -1.623 8.013 2.572 1.00 95.38 85 CYS A O 1
ATOM 701 N N . VAL A 1 86 ? -2.218 6.411 4.032 1.00 95.75 86 VAL A N 1
ATOM 702 C CA . VAL A 1 86 ? -3.229 7.203 4.747 1.00 95.75 86 VAL A CA 1
ATOM 703 C C . VAL A 1 86 ? -2.572 8.258 5.636 1.00 95.75 86 VAL A C 1
ATOM 705 O O . VAL A 1 86 ? -2.939 9.421 5.553 1.00 95.75 86 VAL A O 1
ATOM 708 N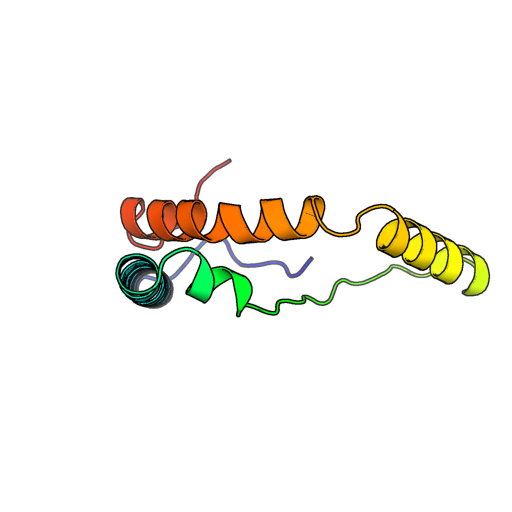 N . GLU A 1 87 ? -1.547 7.895 6.412 1.00 96.00 87 GLU A N 1
ATOM 709 C CA . GLU A 1 87 ? -0.794 8.820 7.281 1.00 96.00 87 GLU A CA 1
ATOM 710 C C . GLU A 1 87 ? -0.124 9.979 6.528 1.00 96.00 87 GLU A C 1
ATOM 712 O O . GLU A 1 87 ? 0.243 10.989 7.126 1.00 96.00 87 GLU A O 1
ATOM 717 N N . LYS A 1 88 ? 0.105 9.808 5.223 1.00 93.19 88 LYS A N 1
ATOM 718 C CA . LYS A 1 88 ? 0.736 10.796 4.344 1.00 93.19 88 LYS A CA 1
ATOM 719 C C . LYS A 1 88 ? -0.248 11.447 3.378 1.00 93.19 88 LYS A C 1
ATOM 721 O O . LYS A 1 88 ? 0.197 11.982 2.368 1.00 93.19 88 LYS A O 1
ATOM 726 N N . ASP A 1 89 ? -1.552 11.358 3.637 1.00 94.19 89 ASP A N 1
ATOM 727 C CA . ASP A 1 89 ? -2.599 11.948 2.792 1.00 94.19 89 ASP A CA 1
ATOM 728 C C . ASP A 1 89 ? -2.450 11.566 1.305 1.00 94.19 89 ASP A C 1
ATOM 730 O O . ASP A 1 89 ? -2.615 12.376 0.394 1.00 94.19 89 ASP A O 1
ATOM 734 N N . GLY A 1 90 ? -2.067 10.315 1.039 1.00 91.56 90 GLY A N 1
ATOM 735 C CA . GLY A 1 90 ? -1.868 9.796 -0.313 1.00 91.56 90 GLY A CA 1
ATOM 736 C C . GLY A 1 90 ? -0.532 10.152 -0.970 1.00 91.56 90 GLY A C 1
ATOM 737 O O . GLY A 1 90 ? -0.343 9.816 -2.143 1.00 91.56 90 GLY A O 1
ATOM 738 N N . ASP A 1 91 ? 0.403 10.793 -0.263 1.00 91.00 91 ASP A N 1
ATOM 739 C CA . ASP A 1 91 ? 1.708 11.183 -0.806 1.00 91.00 91 ASP A CA 1
ATOM 740 C C . ASP A 1 91 ? 2.741 10.033 -0.812 1.00 91.00 91 ASP A C 1
ATOM 742 O O . ASP A 1 91 ? 2.491 8.902 -0.371 1.00 91.00 91 ASP A O 1
ATOM 746 N N . TYR A 1 92 ? 3.899 10.254 -1.433 1.00 83.00 92 TYR A N 1
ATOM 747 C CA . TYR A 1 92 ? 5.034 9.336 -1.368 1.00 83.00 92 TYR A CA 1
ATOM 748 C C . TYR A 1 92 ? 5.778 9.448 -0.032 1.00 83.00 92 TYR A C 1
ATOM 750 O O . TYR A 1 92 ? 5.832 10.497 0.600 1.00 83.00 92 TYR A O 1
ATOM 758 N N . VAL A 1 93 ? 6.411 8.346 0.375 1.00 71.31 93 VAL A N 1
ATOM 759 C CA . VAL A 1 93 ? 7.382 8.351 1.475 1.00 71.31 93 VAL A CA 1
ATOM 760 C C . VAL A 1 93 ? 8.739 8.748 0.891 1.00 71.31 93 VAL A C 1
ATOM 762 O O . VAL A 1 93 ? 9.265 8.033 0.030 1.00 71.31 93 VAL A O 1
ATOM 765 N N . GLU A 1 94 ? 9.297 9.881 1.318 1.00 62.53 94 GLU A N 1
ATOM 766 C CA . GLU A 1 94 ? 10.693 10.217 1.019 1.00 62.53 94 GLU A CA 1
ATOM 767 C C . GLU A 1 94 ? 11.624 9.198 1.700 1.00 62.53 94 GLU A C 1
ATOM 769 O O . GLU A 1 94 ? 11.340 8.735 2.806 1.00 62.53 94 GLU A O 1
ATOM 774 N N . LYS A 1 95 ? 12.670 8.767 0.986 1.00 59.22 95 LYS A N 1
ATOM 775 C CA . LYS A 1 95 ? 13.618 7.746 1.457 1.00 59.22 95 LYS A CA 1
ATOM 776 C C . LYS A 1 95 ? 14.715 8.354 2.310 1.00 59.22 95 LYS A C 1
ATOM 778 O O . LYS A 1 95 ? 15.189 9.438 1.912 1.00 59.22 95 LYS A O 1
#

Organism: Diploptera punctata (NCBI:txid6984)

InterPro domains:
  IPR036397 Ribonuclease H superfamily [G3DSA:3.30.420.10] (5-67)
  IPR052709 Transposase-Methyltransferase Hybrid [PTHR46060] (56-93)

Secondary structure (DSSP, 8-state):
-----S---HHHHHHHHHHHHHHHHHHHHHTHHHHHT-------PPPP-S-HHHHHHHHHHHHHHT-SHHHHHHHHHHHHHHHHHHHTTTPPPP-

Sequence (95 aa):
MRGVPKNLTDDHKGQRMMASLDHLTRYTAQGHDFLEGIVTGDESWAYHYTPETKQASAVRRWLHSNQTDFYEQGILKLVTRWEKCVEKDGDYVEK